Protein 6I1M (pdb70)

Solvent-accessible surface area: 5774 Å² total; per-residue (Å²): 210,50,53,74,74,146,62,92,90,8,54,102,126,25,98,81,79,10,44,71,60,0,39,58,62,0,73,110,63,68,52,12,85,92,73,8,143,12,98,4,70,61,0,8,20,35,119,74,77,7,29,29,39,56,0,41,0,24,14,26,108,85,7,104,33,3,16,66,0,44,0,50,47,21,105,222,109,56,219,57,77,60,63,30,27,113,21,81,194,55,81,71,163

Foldseek 3Di:
DQDWDDWDDADPVRCVPVVVVVLVLCPVVVLFPPPKDKAFGTWIWGDDQFIWTWTWMATPDRRGFIWTKIWGDHDPPDPDHTDIHHIDTDHPD

Secondary structure (DSSP, 8-state):
---PPPPBPPPHHHHHHHHHHHHHHHHHTTSS-TT--EEEEEEEEEEESEEEEEEEEEE-TTS-SEEEEEEEEE-SSSSPPPEE---EEE---

Structure (mmCIF, N/CA/C/O backbone):
data_6I1M
#
_entry.id   6I1M
#
_cell.length_a   64.878
_cell.length_b   67.177
_cell.length_c   44.493
_cell.angle_alpha   90.000
_cell.angle_beta   90.000
_cell.angle_gamma   90.000
#
_symmetry.space_group_name_H-M   'C 2 2 21'
#
loop_
_entity.id
_entity.type
_entity.pdbx_description
1 polymer Cystatin
2 non-polymer 'IODIDE ION'
3 water water
#
loop_
_atom_site.group_PDB
_atom_site.id
_atom_site.type_symbol
_atom_site.label_atom_id
_atom_site.label_alt_id
_atom_site.label_comp_id
_atom_site.label_asym_id
_atom_site.label_entity_id
_atom_site.label_seq_id
_atom_site.pdbx_PDB_ins_code
_atom_site.Cartn_x
_atom_site.Cartn_y
_atom_site.Cartn_z
_atom_site.occupancy
_atom_site.B_iso_or_equiv
_atom_site.auth_seq_id
_ato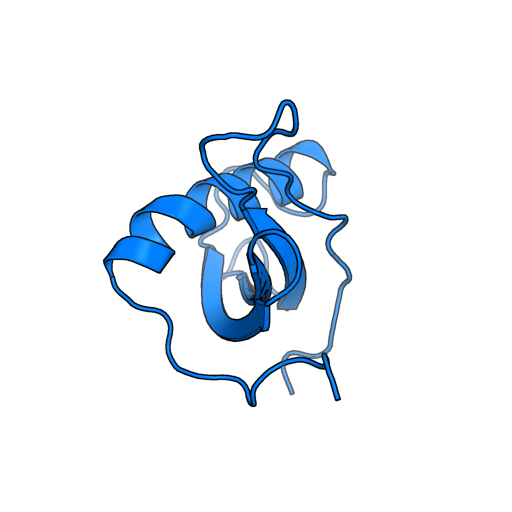m_site.auth_comp_id
_atom_site.auth_asym_id
_atom_site.auth_atom_id
_atom_site.pdbx_PDB_model_num
ATOM 1 N N . VAL A 1 1 ? 0.928 19.121 27.405 1.00 65.22 4 VAL A N 1
ATOM 2 C CA . VAL A 1 1 ? 1.447 20.076 26.361 1.00 62.53 4 VAL A CA 1
ATOM 3 C C . VAL A 1 1 ? 2.985 20.023 26.349 1.00 59.01 4 VAL A C 1
ATOM 4 O O . VAL A 1 1 ? 3.580 19.543 27.338 1.00 49.11 4 VAL A O 1
ATOM 8 N N . GLY A 1 2 ? 3.592 20.494 25.255 1.00 56.15 5 GLY A N 1
ATOM 9 C CA . GLY A 1 2 ? 5.051 20.504 25.026 1.00 55.02 5 GLY A CA 1
ATOM 10 C C . GLY A 1 2 ? 5.590 19.166 24.528 1.00 48.41 5 GLY A C 1
ATOM 11 O O . GLY A 1 2 ? 6.826 18.993 24.553 1.00 46.05 5 GLY A O 1
ATOM 12 N N . GLY A 1 3 ? 4.716 18.244 24.107 1.00 42.80 6 GLY A N 1
ATOM 13 C CA . GLY A 1 3 ? 5.113 16.902 23.637 1.00 37.62 6 GLY A CA 1
ATOM 14 C C . GLY A 1 3 ? 5.512 16.952 22.175 1.00 33.33 6 GLY A C 1
ATOM 15 O O . GLY A 1 3 ? 5.624 18.064 21.619 1.00 31.55 6 GLY A O 1
ATOM 16 N N . TYR A 1 4 ? 5.692 15.795 21.547 1.00 30.12 7 TYR A N 1
ATOM 17 C CA . TYR A 1 4 ? 5.978 15.718 20.093 1.00 25.59 7 TYR A CA 1
ATOM 18 C C . TYR A 1 4 ? 4.673 15.847 19.319 1.00 26.22 7 TYR A C 1
ATOM 19 O O . TYR A 1 4 ? 3.619 15.390 19.801 1.00 27.97 7 TYR A O 1
AT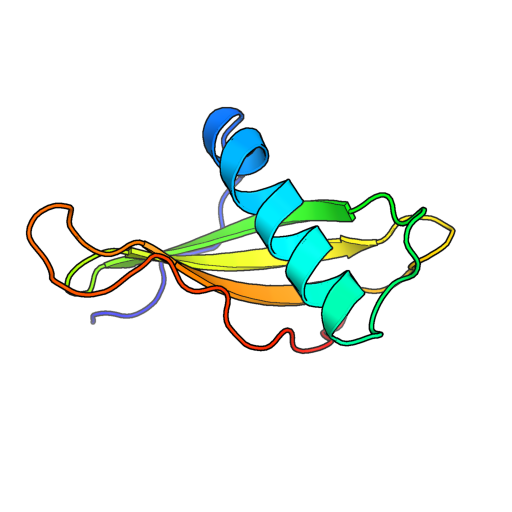OM 28 N N . THR A 1 5 ? 4.755 16.471 18.150 1.00 25.59 8 THR A N 1
ATOM 29 C CA . THR A 1 5 ? 3.762 16.297 17.059 1.00 28.37 8 THR A CA 1
ATOM 30 C C . THR A 1 5 ? 3.669 14.806 16.713 1.00 28.11 8 THR A C 1
ATOM 31 O O . THR A 1 5 ? 4.581 14.019 17.088 1.00 26.70 8 THR A O 1
ATOM 35 N N . GLU A 1 6 ? 2.589 14.425 16.037 1.00 30.16 9 GLU A N 1
ATOM 36 C CA . GLU A 1 6 ? 2.467 13.108 15.358 1.00 34.66 9 GLU A CA 1
ATOM 37 C C . GLU A 1 6 ? 3.532 13.029 14.280 1.00 30.41 9 GLU A C 1
ATOM 38 O O . GLU A 1 6 ? 3.893 14.043 13.681 1.00 30.24 9 GLU A O 1
ATOM 44 N N . PRO A 1 7 ? 4.078 11.825 14.011 1.00 30.08 10 PRO A N 1
ATOM 45 C CA . PRO A 1 7 ? 5.108 11.670 12.987 1.00 31.34 10 PRO A CA 1
ATOM 46 C C . PRO A 1 7 ? 4.603 12.213 11.651 1.00 29.59 10 PRO A C 1
ATOM 47 O O . PRO A 1 7 ? 3.410 12.177 11.406 1.00 29.75 10 PRO A O 1
ATOM 51 N N . ARG A 1 8 ? 5.514 12.693 10.813 1.00 25.52 11 ARG A N 1
ATOM 52 C CA . ARG A 1 8 ? 5.125 13.193 9.473 1.00 26.30 11 ARG A CA 1
ATOM 53 C C . ARG A 1 8 ? 6.234 12.827 8.498 1.00 25.58 11 ARG A C 1
ATOM 54 O O . ARG A 1 8 ? 7.351 12.417 8.939 1.00 24.24 11 ARG A O 1
ATOM 62 N N . SER A 1 9 ? 5.987 13.060 7.215 1.00 27.16 12 SER A N 1
ATOM 63 C CA . SER A 1 9 ? 7.019 12.860 6.173 1.00 27.38 12 SER A CA 1
ATOM 64 C C . SER A 1 9 ? 8.135 13.903 6.364 1.00 25.52 12 SER A C 1
ATOM 65 O O . SER A 1 9 ? 7.861 15.030 6.849 1.00 25.24 12 SER A O 1
ATOM 68 N N . VAL A 1 10 ? 9.367 13.486 6.051 1.00 22.73 13 VAL A N 1
ATOM 69 C CA . VAL A 1 10 ? 10.599 14.308 6.142 1.00 22.59 13 VAL A CA 1
ATOM 70 C C . VAL A 1 10 ? 10.749 15.101 4.845 1.00 22.57 13 VAL A C 1
ATOM 71 O O . VAL A 1 10 ? 10.625 14.504 3.764 1.00 26.69 13 VAL A O 1
ATOM 75 N N . THR A 1 11 ? 11.094 16.374 4.945 1.00 23.95 14 THR A N 1
ATOM 76 C CA . THR A 1 11 ? 11.251 17.261 3.770 1.00 23.25 14 THR A CA 1
ATOM 77 C C . THR A 1 11 ? 12.604 16.990 3.128 1.00 22.33 14 THR A C 1
ATOM 78 O O . THR A 1 11 ? 13.545 16.507 3.778 1.00 21.64 14 THR A O 1
ATOM 82 N N . PRO A 1 12 ? 12.764 17.357 1.839 1.00 21.73 15 PRO A N 1
ATOM 83 C CA . PRO A 1 12 ? 14.047 17.195 1.173 1.00 21.05 15 PRO A CA 1
ATOM 84 C C . PRO A 1 12 ? 15.192 17.841 1.955 1.00 21.67 15 PRO A C 1
ATOM 85 O O . PRO A 1 12 ? 16.251 17.270 2.036 1.00 24.82 15 PRO A O 1
ATOM 89 N N . GLU A 1 13 ? 14.968 19.049 2.454 1.00 22.91 16 GLU A N 1
ATOM 90 C CA . GLU A 1 13 ? 16.000 19.874 3.132 1.00 23.82 16 GLU A CA 1
ATOM 91 C C . GLU A 1 13 ? 16.361 19.219 4.476 1.00 21.85 16 GLU A C 1
ATOM 92 O O . GLU A 1 13 ? 17.573 19.217 4.827 1.00 26.00 16 GLU A O 1
ATOM 98 N N . GLU A 1 14 ? 15.367 18.658 5.166 1.00 20.54 17 GLU A N 1
ATOM 99 C CA . GLU A 1 14 ? 15.547 17.892 6.433 1.00 20.70 17 GLU A CA 1
ATOM 100 C C . GLU A 1 14 ? 16.389 16.643 6.130 1.00 21.85 17 GLU A C 1
ATOM 101 O O . GLU A 1 14 ? 17.364 16.375 6.853 1.00 21.61 17 GLU A O 1
ATOM 107 N N . ARG A 1 15 ? 16.064 15.888 5.077 1.00 19.30 18 ARG A N 1
ATOM 108 C CA . ARG A 1 15 ? 16.916 14.724 4.712 1.00 19.46 18 ARG A CA 1
ATOM 109 C C . ARG A 1 15 ? 18.345 15.225 4.455 1.00 19.07 18 ARG A C 1
ATOM 110 O O . ARG A 1 15 ? 19.327 14.601 4.923 1.00 18.64 18 ARG A O 1
ATOM 118 N N . SER A 1 16 ? 18.494 16.294 3.692 1.00 19.54 19 SER A N 1
ATOM 119 C CA . SER A 1 16 ? 19.836 16.805 3.323 1.00 20.66 19 SER A CA 1
ATOM 120 C C . SER A 1 16 ? 20.687 17.093 4.569 1.00 20.84 19 SER A C 1
ATOM 121 O O . SER A 1 16 ? 21.882 16.769 4.569 1.00 19.97 19 SER A O 1
ATOM 124 N N . VAL A 1 17 ? 20.089 17.630 5.628 1.00 21.39 20 VAL A N 1
ATOM 125 C CA . VAL A 1 17 ? 20.852 18.126 6.808 1.00 22.55 20 VAL A CA 1
ATOM 126 C C . VAL A 1 17 ? 21.035 16.981 7.809 1.00 21.19 20 VAL A C 1
ATOM 127 O O . VAL A 1 17 ? 22.160 16.750 8.251 1.00 20.11 20 VAL A O 1
ATOM 131 N N . PHE A 1 18 ? 19.958 16.271 8.127 1.00 20.80 21 PHE A N 1
ATOM 132 C CA . PHE A 1 18 ? 19.887 15.340 9.284 1.00 20.23 21 PHE A CA 1
ATOM 133 C C . PHE A 1 18 ? 20.354 13.939 8.902 1.00 19.83 21 PHE A C 1
ATOM 134 O O . PHE A 1 18 ? 20.925 13.293 9.766 1.00 22.50 21 PHE A O 1
ATOM 142 N N . GLN A 1 19 ? 20.152 13.478 7.664 1.00 19.97 22 GLN A N 1
ATOM 143 C CA . GLN A 1 19 ? 20.505 12.076 7.317 1.00 19.56 22 GLN A CA 1
ATOM 144 C C . GLN A 1 19 ? 22.003 11.867 7.526 1.00 18.41 22 GLN A C 1
ATOM 145 O O . GLN A 1 19 ? 22.365 10.883 8.161 1.00 17.99 22 GLN A O 1
ATOM 151 N N . PRO A 1 20 ? 22.937 12.720 7.038 1.00 20.11 23 PRO A N 1
ATOM 152 C CA . PRO A 1 20 ? 24.367 12.501 7.297 1.00 20.28 23 PRO A CA 1
ATOM 153 C C . PRO A 1 20 ? 24.788 12.655 8.765 1.00 21.38 23 PRO A C 1
ATOM 154 O O . PRO A 1 20 ? 25.709 11.975 9.169 1.00 23.40 23 PRO A O 1
ATOM 158 N N . MET A 1 21 ? 24.116 13.524 9.526 1.00 21.38 24 MET A N 1
ATOM 159 C CA . MET A 1 21 ? 24.384 13.683 10.980 1.00 23.25 24 MET A CA 1
ATOM 160 C C . MET A 1 21 ? 24.026 12.372 11.683 1.00 20.73 24 MET A C 1
ATOM 161 O O . MET A 1 21 ? 24.783 11.923 12.543 1.00 19.65 24 MET A O 1
ATOM 166 N N . ILE A 1 22 ? 22.884 11.793 11.346 1.00 19.67 25 ILE A N 1
ATOM 167 C CA . ILE A 1 22 ? 22.380 10.558 12.017 1.00 19.27 25 ILE A CA 1
ATOM 168 C C . ILE A 1 22 ? 23.260 9.369 11.630 1.00 20.92 25 ILE A C 1
ATOM 169 O O . ILE A 1 22 ? 23.573 8.556 12.528 1.00 20.51 25 ILE A O 1
ATOM 174 N N . LEU A 1 23 ? 23.682 9.299 10.369 1.00 19.25 26 LEU A N 1
ATOM 175 C CA . LEU A 1 23 ? 24.547 8.216 9.859 1.00 20.34 26 LEU A CA 1
ATOM 176 C C . LEU A 1 23 ? 25.865 8.277 10.618 1.00 20.00 26 LEU A C 1
ATOM 177 O O . LEU A 1 23 ? 26.286 7.241 11.161 1.00 19.69 26 LEU A O 1
ATOM 182 N N . SER A 1 24 ? 26.462 9.470 10.653 1.00 18.73 27 SER A N 1
ATOM 183 C CA . SER A 1 24 ? 27.749 9.715 11.342 1.00 20.96 27 SER A CA 1
ATOM 184 C C . SER A 1 24 ? 27.647 9.241 12.797 1.00 19.78 27 SER A C 1
ATOM 185 O O . SER A 1 24 ? 28.554 8.552 13.236 1.00 22.69 27 SER A O 1
ATOM 188 N N . LYS A 1 25 ? 26.555 9.565 13.496 1.00 20.31 28 LYS A N 1
ATOM 189 C CA . LYS A 1 25 ? 26.319 9.175 14.918 1.00 21.39 28 LYS A CA 1
ATOM 190 C C . LYS A 1 25 ? 26.244 7.652 15.034 1.00 20.90 28 LYS A C 1
ATOM 191 O O . LYS A 1 25 ? 26.949 7.092 15.885 1.00 20.42 28 LYS A O 1
ATOM 197 N N . LEU A 1 26 ? 25.445 7.000 14.186 1.00 19.33 29 LEU A N 1
ATOM 198 C CA . LEU A 1 26 ? 25.312 5.524 14.206 1.00 21.46 29 LEU A CA 1
ATOM 199 C C . LEU A 1 26 ? 26.672 4.880 13.887 1.00 21.14 29 LEU A C 1
ATOM 200 O O . LEU A 1 26 ? 27.021 3.866 14.551 1.00 23.33 29 LEU A O 1
ATOM 205 N N . LEU A 1 27 ? 27.436 5.465 12.962 1.00 22.68 30 LEU A N 1
ATOM 206 C CA . LEU A 1 27 ? 28.770 4.947 12.546 1.00 23.58 30 LEU A CA 1
ATOM 207 C C . LEU A 1 27 ? 29.774 5.086 13.703 1.00 25.10 30 LEU A C 1
ATOM 208 O O . LEU A 1 27 ? 30.458 4.081 14.053 1.00 24.58 30 LEU A O 1
ATOM 213 N N . THR A 1 28 ? 29.847 6.252 14.337 1.00 21.89 31 THR A N 1
ATOM 214 C CA . THR A 1 28 ? 30.803 6.480 15.457 1.00 24.13 31 THR A CA 1
ATOM 215 C C . THR A 1 28 ? 30.409 5.655 16.691 1.00 25.38 31 THR A C 1
ATOM 216 O O . THR A 1 28 ? 31.313 5.326 17.456 1.00 25.21 31 THR A O 1
ATOM 220 N N . ALA A 1 29 ? 29.137 5.295 16.879 1.00 24.19 32 ALA A N 1
ATOM 221 C CA . ALA A 1 29 ? 28.690 4.457 18.024 1.00 26.38 32 ALA A CA 1
ATOM 222 C C . ALA A 1 29 ? 28.861 2.956 17.736 1.00 26.37 32 ALA A C 1
ATOM 223 O O . ALA A 1 29 ? 28.522 2.145 18.637 1.00 27.99 32 ALA A O 1
ATOM 225 N N . GLY A 1 30 ? 29.331 2.574 16.537 1.00 24.54 33 GLY A N 1
ATOM 226 C CA . GLY A 1 30 ? 29.565 1.162 16.181 1.00 25.82 33 GLY A CA 1
ATOM 227 C C . GLY A 1 30 ? 28.269 0.452 15.839 1.00 23.92 33 GLY A C 1
ATOM 228 O O . GLY A 1 30 ? 28.266 -0.774 15.755 1.00 29.20 33 GLY A O 1
ATOM 229 N N . SER A 1 31 ? 27.191 1.189 15.614 1.00 25.42 34 SER A N 1
ATOM 230 C CA . SER A 1 31 ? 25.849 0.613 15.379 1.00 24.23 34 SER A CA 1
ATOM 231 C C . SER A 1 31 ? 25.678 0.171 13.923 1.00 24.46 34 SER A C 1
ATOM 232 O O . SER A 1 31 ? 24.855 -0.735 13.680 1.00 21.93 34 SER A O 1
ATOM 235 N N . VAL A 1 32 ? 26.328 0.852 12.983 1.00 22.49 35 VAL A N 1
ATOM 236 C CA . VAL A 1 32 ? 26.212 0.520 11.534 1.00 22.83 35 VAL A CA 1
ATOM 237 C C . VAL A 1 32 ? 27.622 0.536 10.930 1.00 24.38 35 VAL A C 1
ATOM 238 O O . VAL A 1 32 ? 28.550 1.142 11.516 1.00 26.25 35 VAL A O 1
ATOM 242 N N . VAL A 1 33 ? 27.789 -0.147 9.810 1.00 25.30 36 VAL A N 1
ATOM 243 C CA . VAL A 1 33 ? 29.043 -0.131 9.011 1.00 26.22 36 VAL A CA 1
ATOM 244 C C . VAL A 1 33 ? 29.004 1.069 8.058 1.00 24.35 36 VAL A C 1
ATOM 245 O O . VAL A 1 33 ? 27.916 1.647 7.823 1.00 22.91 36 VAL A O 1
ATOM 249 N N . SER A 1 34 ? 30.168 1.442 7.537 1.00 26.63 37 SER A N 1
ATOM 250 C CA . SER A 1 34 ? 30.382 2.701 6.784 1.00 29.97 37 SER A CA 1
ATOM 251 C C . SER A 1 34 ? 29.551 2.694 5.494 1.00 31.07 37 SER A C 1
ATOM 252 O O . SER A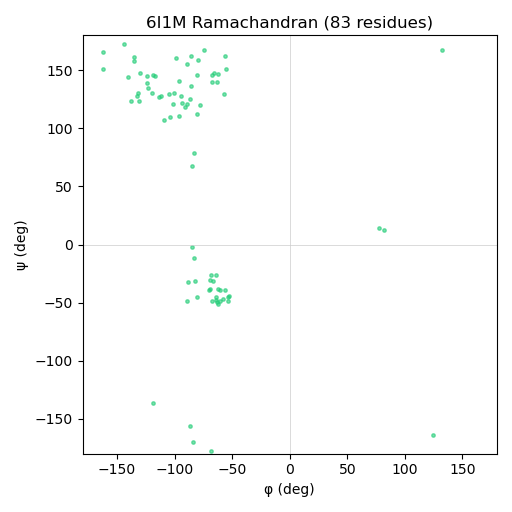 1 34 ? 29.148 3.798 5.057 1.00 35.00 37 SER A O 1
ATOM 255 N N . SER A 1 35 ? 29.238 1.504 4.967 1.00 30.85 38 SER A N 1
ATOM 256 C CA . SER A 1 35 ? 28.478 1.286 3.700 1.00 29.71 38 SER A CA 1
ATOM 257 C C . SER A 1 35 ? 26.947 1.440 3.866 1.00 28.71 38 SER A C 1
ATOM 258 O O . SER A 1 35 ? 26.211 1.321 2.850 1.00 27.87 38 SER A O 1
ATOM 261 N N A CYS A 1 36 ? 26.464 1.660 5.101 0.50 24.74 39 CYS A N 1
ATOM 262 N N B CYS A 1 36 ? 26.481 1.651 5.096 0.50 27.35 39 CYS A N 1
ATOM 263 C CA A CYS A 1 36 ? 25.018 1.691 5.470 0.50 23.00 39 CYS A CA 1
ATOM 264 C CA B CYS A 1 36 ? 25.032 1.690 5.432 0.50 27.11 39 CYS A CA 1
ATOM 265 C C A 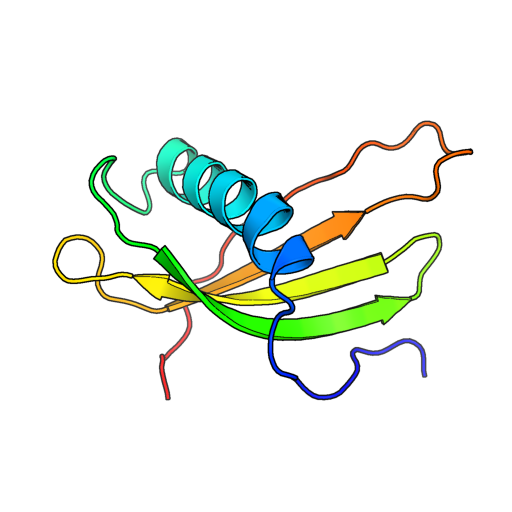CYS A 1 36 ? 24.240 2.692 4.604 0.50 21.75 39 CYS A C 1
ATOM 266 C C B CYS A 1 36 ? 24.220 2.708 4.619 0.50 23.77 39 CYS A C 1
ATOM 267 O O A CYS A 1 36 ? 24.607 3.883 4.606 0.50 21.84 39 CYS A O 1
ATOM 268 O O B CYS A 1 36 ? 24.587 3.867 4.595 0.50 23.20 39 CYS A O 1
ATOM 273 N N . GLU A 1 37 ? 23.182 2.234 3.925 1.00 21.93 40 GLU A N 1
ATOM 274 C CA . GLU A 1 37 ? 22.159 3.100 3.285 1.00 22.60 40 GLU A CA 1
ATOM 275 C C . GLU A 1 37 ? 21.109 3.377 4.348 1.00 23.14 40 GLU A C 1
ATOM 276 O O . GLU A 1 37 ? 20.369 2.456 4.690 1.00 24.33 40 GLU A O 1
ATOM 282 N N . LEU A 1 38 ? 21.105 4.590 4.883 1.00 19.63 41 LEU A N 1
ATOM 283 C CA . LEU A 1 38 ? 20.182 4.960 5.973 1.00 20.88 41 LEU A CA 1
ATOM 284 C C . LEU A 1 38 ? 19.055 5.832 5.422 1.00 21.01 41 LEU A C 1
ATOM 285 O O . LEU A 1 38 ? 19.340 6.866 4.773 1.00 22.19 41 LEU A O 1
ATOM 290 N N . GLU A 1 39 ? 17.825 5.453 5.751 1.00 21.92 42 GLU A N 1
ATOM 291 C CA . GLU A 1 39 ? 16.590 6.140 5.342 1.00 21.70 42 GLU A CA 1
ATOM 292 C C . GLU A 1 39 ? 15.919 6.782 6.553 1.00 21.11 42 GLU A C 1
ATOM 293 O O . GLU A 1 39 ? 15.655 6.076 7.533 1.00 18.69 42 GLU A O 1
ATOM 299 N N . LEU A 1 40 ? 15.616 8.073 6.460 1.00 20.15 43 LEU A N 1
ATOM 300 C CA . LEU A 1 40 ? 14.742 8.755 7.438 1.00 21.58 43 LEU A CA 1
ATOM 301 C C . LEU A 1 40 ? 13.305 8.419 7.037 1.00 21.84 43 LEU A C 1
ATOM 302 O O . LEU A 1 40 ? 12.888 8.862 5.955 1.00 25.64 43 LEU A O 1
ATOM 307 N N . LEU A 1 41 ? 12.604 7.639 7.858 1.00 20.57 44 LEU A N 1
ATOM 308 C CA . LEU A 1 41 ? 11.229 7.151 7.572 1.00 21.18 44 LEU A CA 1
ATOM 309 C C . LEU A 1 41 ? 10.222 8.249 7.895 1.00 21.44 44 LEU A C 1
ATOM 310 O O . LEU A 1 41 ? 9.289 8.448 7.117 1.00 21.95 44 LEU A O 1
ATOM 315 N N . GLN A 1 42 ? 10.392 8.897 9.045 1.00 22.16 45 GLN A N 1
ATOM 316 C CA . GLN A 1 42 ? 9.429 9.902 9.554 1.00 22.36 45 GLN A CA 1
ATOM 317 C C . GLN A 1 42 ? 10.130 10.743 10.613 1.00 20.50 45 GLN A C 1
ATOM 318 O O . GLN A 1 42 ? 11.225 10.352 11.071 1.00 19.82 45 GLN A O 1
ATOM 324 N N . VAL A 1 43 ? 9.521 11.863 10.947 1.00 19.41 46 VAL A N 1
ATOM 325 C CA . VAL A 1 43 ? 10.041 12.783 11.978 1.00 20.28 46 VAL A CA 1
ATOM 326 C C . VAL A 1 43 ? 8.852 13.310 12.781 1.00 21.41 46 VAL A C 1
ATOM 327 O O . VAL A 1 43 ? 7.745 13.537 12.197 1.00 17.81 46 VAL A O 1
ATOM 331 N N . SER A 1 44 ? 9.079 13.493 14.073 1.00 21.95 47 SER A N 1
ATOM 332 C CA . SER A 1 44 ? 8.133 14.161 14.996 1.00 24.22 47 SER A CA 1
ATOM 333 C C . SER A 1 44 ? 8.904 15.311 15.625 1.00 21.94 47 SER A C 1
ATOM 334 O O . SER A 1 44 ? 10.095 15.131 15.845 1.00 22.78 47 SER A O 1
ATOM 337 N N . THR A 1 45 ? 8.280 16.470 15.792 1.00 21.48 48 THR A N 1
ATOM 338 C CA . THR A 1 45 ? 8.971 17.685 16.281 1.00 22.60 48 THR A CA 1
ATOM 339 C C . THR A 1 45 ? 8.382 18.116 17.616 1.00 23.73 48 THR A C 1
ATOM 340 O O . THR A 1 45 ? 7.190 17.915 17.850 1.00 22.74 48 THR A O 1
ATOM 344 N N . GLN A 1 46 ? 9.246 18.630 18.464 1.00 22.15 49 GLN A N 1
ATOM 345 C CA . GLN A 1 46 ? 8.861 19.199 19.765 1.00 22.97 49 GLN A CA 1
ATOM 346 C C . GLN A 1 46 ? 9.534 20.567 19.871 1.00 22.56 49 GLN A C 1
ATOM 347 O O . GLN A 1 46 ? 10.793 20.669 19.731 1.00 24.05 49 GLN A O 1
ATOM 353 N N . VAL A 1 47 ? 8.744 21.606 20.088 1.00 20.94 50 VAL A N 1
ATOM 354 C CA . VAL A 1 47 ? 9.314 22.972 20.198 1.00 22.08 50 VAL A CA 1
ATOM 355 C C . VAL A 1 47 ? 9.631 23.221 21.671 1.00 21.49 50 VAL A C 1
ATOM 356 O O . VAL A 1 47 ? 8.719 23.144 22.501 1.00 22.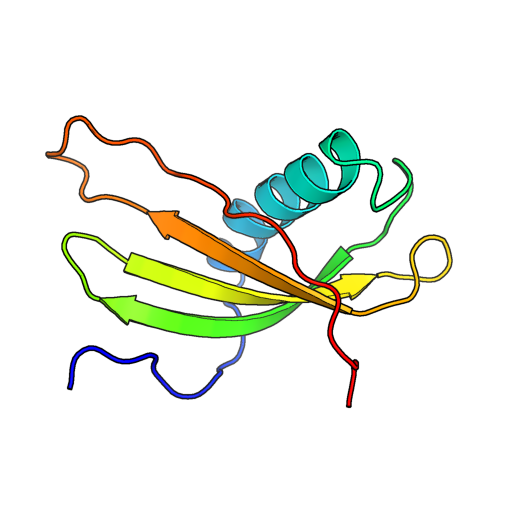40 50 VAL A O 1
ATOM 360 N N . VAL A 1 48 ? 10.909 23.440 21.953 1.00 21.35 51 VAL A N 1
ATOM 361 C CA . VAL A 1 48 ? 11.445 23.875 23.269 1.00 24.02 51 VAL A CA 1
ATOM 362 C C . VAL A 1 48 ? 12.126 25.241 23.027 1.00 23.77 51 VAL A C 1
ATOM 363 O O . VAL A 1 48 ? 11.556 26.054 22.243 1.00 23.38 51 VAL A O 1
ATOM 367 N N . ALA A 1 49 ? 13.316 25.503 23.569 1.00 25.77 52 ALA A N 1
ATOM 368 C CA . ALA A 1 49 ? 14.126 26.681 23.185 1.00 24.86 52 ALA A CA 1
ATOM 369 C C . ALA A 1 49 ? 14.941 26.311 21.950 1.00 25.41 52 ALA A C 1
ATOM 370 O O . ALA A 1 49 ? 16.173 26.212 22.029 1.00 26.09 52 ALA A O 1
ATOM 372 N N . GLY A 1 50 ? 14.242 26.110 20.844 1.00 23.46 53 GLY A N 1
ATOM 373 C CA . GLY A 1 50 ? 14.735 25.370 19.676 1.00 23.17 53 GLY A CA 1
ATOM 374 C C . GLY A 1 50 ? 13.788 24.238 19.345 1.00 22.05 53 GLY A C 1
ATOM 375 O O . GLY A 1 50 ? 12.612 24.260 19.786 1.00 22.54 53 GLY A O 1
ATOM 376 N N . THR A 1 51 ? 14.248 23.291 18.550 1.00 21.14 54 THR A N 1
ATOM 377 C CA . THR A 1 51 ? 13.385 22.177 18.093 1.00 21.87 54 THR A CA 1
ATOM 378 C C . THR A 1 51 ? 14.132 20.855 18.291 1.00 23.26 54 THR A C 1
ATOM 379 O O . THR A 1 51 ? 15.316 20.747 17.868 1.00 21.29 54 THR A O 1
ATOM 383 N N . ASN A 1 52 ? 13.431 19.908 18.913 1.00 21.13 55 ASN A N 1
ATOM 384 C CA . ASN A 1 52 ? 13.770 18.469 18.952 1.00 21.17 55 ASN A CA 1
ATOM 385 C C . ASN A 1 52 ? 13.114 17.804 17.748 1.00 21.44 55 ASN A C 1
ATOM 386 O O . ASN A 1 52 ? 11.870 17.945 17.560 1.00 18.47 55 ASN A O 1
ATOM 391 N N . TYR A 1 53 ? 13.950 17.199 16.906 1.00 20.18 56 TYR A N 1
ATOM 392 C CA . TYR A 1 53 ? 13.514 16.354 15.768 1.00 20.66 56 TYR A CA 1
ATOM 393 C C . TYR A 1 53 ? 13.735 14.903 16.167 1.00 20.26 56 TYR A C 1
ATOM 394 O O . TYR A 1 53 ? 14.886 14.500 16.260 1.00 20.77 56 TYR A O 1
ATOM 403 N N . LYS A 1 54 ? 12.655 14.167 16.387 1.00 19.95 57 LYS A N 1
ATOM 404 C CA . LYS A 1 54 ? 12.714 12.710 16.631 1.00 21.74 57 LYS A CA 1
ATOM 405 C C . LYS A 1 54 ? 12.453 11.974 15.321 1.00 21.71 57 LYS A C 1
ATOM 406 O O . LYS A 1 54 ? 11.287 11.967 14.806 1.00 22.05 57 LYS A O 1
ATOM 412 N N . PHE A 1 55 ? 13.506 11.344 14.829 1.00 20.18 58 PHE A N 1
ATOM 413 C CA . PHE A 1 55 ? 13.512 10.530 13.595 1.00 20.76 58 PHE A CA 1
ATOM 414 C C . PHE A 1 55 ? 13.339 9.055 13.935 1.00 22.22 58 PHE A C 1
ATOM 415 O O . PHE A 1 55 ? 13.926 8.563 14.886 1.00 22.83 58 PHE A O 1
ATOM 423 N N . LYS A 1 56 ? 12.559 8.356 13.119 1.00 24.02 59 LYS A N 1
ATOM 424 C CA . LYS A 1 56 ? 12.658 6.889 12.974 1.00 23.23 59 LYS A CA 1
ATOM 425 C C . LYS A 1 56 ? 13.426 6.619 11.676 1.00 22.01 59 LYS A C 1
ATOM 426 O O . LYS A 1 56 ? 12.981 7.102 10.621 1.00 21.41 59 LYS A O 1
ATOM 432 N N . VAL A 1 57 ? 14.552 5.917 11.776 1.00 20.48 60 VAL A N 1
ATOM 433 C CA . VAL A 1 57 ? 15.490 5.661 10.648 1.00 21.23 60 VAL A CA 1
ATOM 434 C C . VAL A 1 57 ? 15.565 4.147 10.424 1.00 20.94 60 VAL A C 1
ATOM 435 O O . VAL A 1 57 ? 15.483 3.396 11.405 1.00 20.43 60 VAL A O 1
ATOM 439 N N . SER A 1 58 ? 15.717 3.746 9.163 1.00 21.13 61 SER A N 1
ATOM 440 C CA . SER A 1 58 ? 15.800 2.336 8.704 1.00 22.68 61 SER A CA 1
ATOM 441 C C . SER A 1 58 ? 17.109 2.121 7.941 1.00 22.08 61 SER A C 1
ATOM 442 O O . SER A 1 58 ? 17.468 2.969 7.099 1.00 21.65 61 SER A O 1
ATOM 445 N N . GLY A 1 59 ? 17.808 1.032 8.240 1.00 23.90 62 GLY A N 1
ATOM 446 C CA . GLY A 1 59 ? 19.035 0.660 7.520 1.00 22.41 62 GLY A CA 1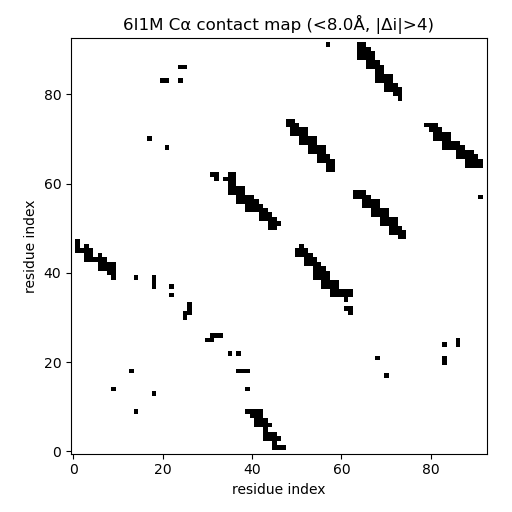
ATOM 447 C C . GLY A 1 59 ? 18.722 -0.216 6.322 1.00 24.35 62 GLY A C 1
ATOM 448 O O . GLY A 1 59 ? 17.701 -0.900 6.322 1.00 24.98 62 GLY A O 1
ATOM 449 N N . GLY A 1 60 ? 19.605 -0.209 5.336 1.00 24.84 63 GLY A N 1
ATOM 450 C CA . GLY A 1 60 ? 19.495 -1.049 4.137 1.00 26.17 63 GLY A CA 1
ATOM 451 C C . GLY A 1 60 ? 20.121 -2.404 4.376 1.00 26.74 63 GLY A C 1
ATOM 452 O O . GLY A 1 60 ? 20.204 -2.840 5.535 1.00 23.11 63 GLY A O 1
ATOM 453 N N . ALA A 1 61 ? 20.538 -3.065 3.300 1.00 24.71 64 ALA A N 1
ATOM 454 C CA . ALA A 1 61 ? 20.881 -4.502 3.325 1.00 25.32 64 ALA A CA 1
ATOM 455 C C . ALA A 1 61 ? 22.038 -4.761 4.307 1.00 25.29 64 ALA A C 1
ATOM 456 O O . ALA A 1 61 ? 21.985 -5.806 5.008 1.00 25.58 64 ALA A O 1
ATOM 458 N N . THR A 1 62 ? 23.042 -3.868 4.372 1.00 26.72 65 THR A N 1
ATOM 459 C CA . THR A 1 62 ? 24.246 -4.040 5.238 1.00 25.43 65 THR A CA 1
ATOM 460 C C . THR A 1 62 ? 24.018 -3.491 6.656 1.00 24.73 65 THR A C 1
ATOM 461 O O . THR A 1 62 ? 24.904 -3.658 7.473 1.00 25.94 65 THR A O 1
ATOM 465 N N A CYS A 1 63 ? 22.851 -2.908 6.952 0.50 23.40 66 CYS A N 1
ATOM 466 N N B CYS A 1 63 ? 22.827 -2.960 6.937 0.50 26.83 66 CYS A N 1
ATOM 467 C CA A CYS A 1 63 ? 22.537 -2.348 8.303 0.50 23.20 66 CYS A CA 1
ATOM 468 C CA B CYS A 1 63 ? 22.520 -2.411 8.287 0.50 28.87 66 CYS A CA 1
ATOM 469 C C A CYS A 1 63 ? 21.048 -2.501 8.619 0.50 23.39 66 CYS A C 1
ATOM 470 C C B CYS A 1 63 ? 21.022 -2.504 8.547 0.50 26.33 66 CYS A C 1
ATOM 471 O O A CYS A 1 63 ? 20.401 -1.551 9.036 0.50 24.25 66 CYS A O 1
ATOM 472 O O B CYS A 1 63 ? 20.460 -1.578 9.094 0.50 26.54 66 CYS A O 1
ATOM 477 N N . PRO A 1 64 ? 20.456 -3.710 8.487 1.00 24.79 67 PRO A N 1
ATOM 478 C CA . PRO A 1 64 ? 19.033 -3.861 8.711 1.00 24.02 67 PRO A CA 1
ATOM 479 C C . PRO A 1 64 ? 18.690 -3.523 10.171 1.00 25.11 67 PRO A C 1
ATOM 480 O O . PRO A 1 64 ? 19.450 -3.811 11.087 1.00 27.16 67 PRO A O 1
ATOM 484 N N . GLY A 1 65 ? 17.557 -2.885 10.350 1.00 26.37 68 GLY A N 1
ATOM 485 C CA . GLY A 1 65 ? 17.032 -2.530 11.670 1.00 27.02 68 GLY A CA 1
ATOM 486 C C . GLY A 1 65 ? 16.620 -1.083 11.634 1.00 28.27 68 GLY A C 1
ATOM 487 O O . GLY A 1 65 ? 16.961 -0.385 10.639 1.00 26.31 68 GLY A O 1
ATOM 488 N N . CYS A 1 66 ? 15.893 -0.678 12.659 1.00 26.23 69 CYS A N 1
ATOM 489 C CA . CYS A 1 66 ? 15.366 0.683 12.814 1.00 24.97 69 CYS A CA 1
ATOM 490 C C . CYS A 1 66 ? 15.870 1.215 14.148 1.00 24.48 69 CYS A C 1
ATOM 491 O O . CYS A 1 66 ? 16.043 0.428 15.106 1.00 23.04 69 CYS A O 1
ATOM 494 N N . TRP A 1 67 ? 16.133 2.517 14.158 1.00 23.78 70 TRP A N 1
ATOM 495 C CA . TRP A 1 67 ? 16.574 3.281 15.340 1.00 21.59 70 TRP A CA 1
ATOM 496 C C . TRP A 1 67 ? 15.691 4.518 15.478 1.00 21.38 70 TRP A C 1
ATOM 497 O O . TRP A 1 67 ? 15.175 5.044 14.440 1.00 22.94 70 TRP A O 1
ATOM 508 N N . GLU A 1 68 ? 15.466 4.933 16.710 1.00 22.26 71 GLU A N 1
ATOM 509 C CA . GLU A 1 68 ? 14.911 6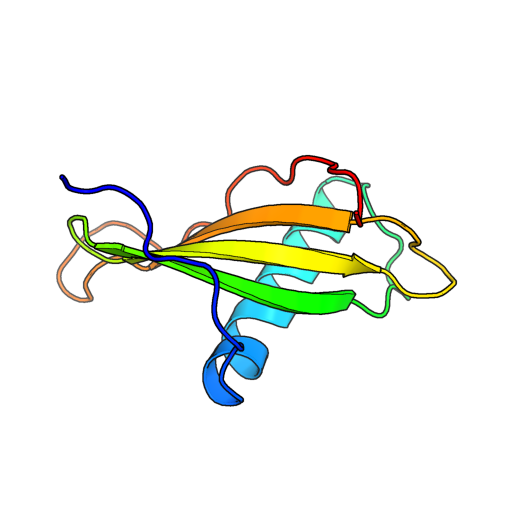.270 17.016 1.00 25.31 71 GLU A CA 1
ATOM 510 C C . GLU A 1 68 ? 16.089 7.148 17.430 1.00 24.27 71 GLU A C 1
ATOM 511 O O . GLU A 1 68 ? 16.891 6.699 18.258 1.00 24.65 71 GLU A O 1
ATOM 517 N N . VAL A 1 69 ? 16.201 8.340 16.848 1.00 24.44 72 VAL A N 1
ATOM 518 C CA . VAL A 1 69 ? 17.321 9.283 17.123 1.00 25.36 72 VAL A CA 1
ATOM 519 C C . VAL A 1 69 ? 16.721 10.678 17.233 1.00 24.80 72 VAL A C 1
ATOM 520 O O . VAL A 1 69 ? 16.097 11.125 16.267 1.00 22.73 72 VAL A O 1
ATOM 524 N N . VAL A 1 70 ? 16.955 11.347 18.352 1.00 23.46 73 VAL A N 1
ATOM 525 C CA . VAL A 1 70 ? 16.553 12.758 18.571 1.00 23.40 73 VAL A CA 1
ATOM 526 C C . VAL A 1 70 ? 17.717 13.690 18.228 1.00 22.61 73 VAL A C 1
ATOM 527 O O . VAL A 1 70 ? 18.822 13.474 18.718 1.00 22.55 73 VAL A O 1
ATOM 531 N N . VAL A 1 71 ? 17.463 14.683 17.375 1.00 23.79 74 VAL A N 1
ATOM 532 C CA . VAL A 1 71 ? 18.417 15.794 17.082 1.00 21.44 74 VAL A CA 1
ATOM 533 C C . VAL A 1 71 ? 17.814 17.098 17.615 1.00 19.64 74 VAL A C 1
ATOM 534 O O . VAL A 1 71 ? 16.692 17.426 17.195 1.00 20.74 74 VAL A O 1
ATOM 538 N N . PHE A 1 72 ? 18.578 17.816 18.437 1.00 19.77 75 PHE A N 1
ATOM 539 C CA . PHE A 1 72 ? 18.295 19.169 18.950 1.00 19.20 75 PHE A CA 1
ATOM 540 C C . PHE A 1 72 ? 18.948 20.213 18.035 1.00 18.32 75 PHE A C 1
ATOM 541 O O . PHE A 1 72 ? 20.188 20.224 17.828 1.00 20.74 75 PHE A O 1
ATOM 549 N N . VAL A 1 73 ? 18.115 21.102 17.507 1.00 19.44 76 VAL A N 1
ATOM 550 C CA . VAL A 1 73 ? 18.548 22.309 16.749 1.00 20.52 76 VAL A CA 1
ATOM 551 C C . VAL A 1 73 ? 18.252 23.517 17.632 1.00 20.58 76 VAL A C 1
ATOM 552 O O . VAL A 1 73 ? 17.099 23.879 17.831 1.00 18.40 76 VAL A O 1
ATOM 556 N N . PRO A 1 74 ? 19.272 24.164 18.213 1.00 21.22 77 PRO A N 1
ATOM 557 C CA . PRO A 1 74 ? 19.035 25.324 19.061 1.00 23.43 77 PRO A CA 1
ATOM 558 C C . PRO A 1 74 ? 18.681 26.537 18.191 1.00 25.25 77 PRO A C 1
ATOM 559 O O . PRO A 1 74 ? 18.925 26.548 16.989 1.00 26.54 77 PRO A O 1
ATOM 563 N N . LEU A 1 75 ? 18.193 27.573 18.853 1.00 30.49 78 LEU A N 1
ATOM 564 C CA . LEU A 1 75 ? 18.044 28.913 18.246 1.00 32.14 78 LEU A CA 1
ATOM 565 C C . LEU A 1 75 ? 19.420 29.491 17.927 1.00 31.72 78 LEU A C 1
ATOM 566 O O . LEU A 1 75 ? 20.394 29.190 18.647 1.00 26.79 78 LEU A O 1
ATOM 571 N N . TYR A 1 76 ? 19.502 30.281 16.857 1.00 33.23 79 TYR A N 1
ATOM 572 C CA . TYR A 1 76 ? 20.778 30.884 16.411 1.00 35.41 79 TYR A CA 1
ATOM 573 C C . TYR A 1 76 ? 21.408 31.633 17.596 1.00 34.66 79 TYR A C 1
ATOM 574 O O . TYR A 1 76 ? 22.591 31.446 17.856 1.00 33.74 79 TYR A O 1
ATOM 583 N N . SER A 1 77 ? 20.625 32.464 18.281 1.00 34.50 80 SER A N 1
ATOM 584 C CA . SER A 1 77 ? 21.004 33.241 19.489 1.00 40.60 80 SER A CA 1
ATOM 585 C C . SER A 1 77 ? 20.859 32.314 20.692 1.00 45.95 80 SER A C 1
ATOM 586 O O . SER A 1 77 ? 19.786 32.323 21.339 1.00 52.97 80 SER A O 1
ATOM 589 N N . SER A 1 78 ? 21.868 31.464 20.856 1.00 44.11 81 SER A N 1
ATOM 590 C CA . SER A 1 78 ? 22.067 30.487 21.947 1.00 39.82 81 SER A CA 1
ATOM 591 C C . SER A 1 78 ? 23.547 30.105 21.906 1.00 38.17 81 SER A C 1
ATOM 592 O O . SER A 1 78 ? 24.138 30.180 20.821 1.00 36.13 81 SER A O 1
ATOM 595 N N . LYS A 1 79 ? 24.132 29.739 23.040 1.00 38.07 82 LYS A N 1
ATOM 596 C CA . LYS A 1 79 ? 25.533 29.245 23.095 1.00 43.23 82 LYS A CA 1
ATOM 597 C C . LYS A 1 79 ? 25.554 27.753 22.746 1.00 40.01 82 LYS A C 1
ATOM 598 O O . LYS A 1 79 ? 26.672 27.217 22.527 1.00 40.02 82 LYS A O 1
ATOM 604 N N . SER A 1 80 ? 24.385 27.107 22.699 1.00 36.50 83 SER A N 1
ATOM 605 C CA A SER A 1 80 ? 24.258 25.637 22.515 0.50 38.57 83 SER A CA 1
ATOM 606 C CA B SER A 1 80 ? 24.269 25.637 22.516 0.50 36.57 83 SER A CA 1
ATOM 607 C C . SER A 1 80 ? 24.391 25.285 21.030 1.00 38.08 83 SER A C 1
ATOM 608 O O . SER A 1 80 ? 23.997 26.108 20.188 1.00 35.46 83 SER A O 1
ATOM 613 N N . ALA A 1 81 ? 24.940 24.105 20.753 1.00 37.51 84 ALA A N 1
ATOM 614 C CA . ALA A 1 81 ? 25.142 23.558 19.396 1.00 36.94 84 ALA A CA 1
ATOM 615 C C . ALA A 1 81 ? 24.017 22.575 19.054 1.00 28.87 84 ALA A C 1
ATOM 616 O O . ALA A 1 81 ? 23.311 22.077 19.977 1.00 30.21 84 ALA A O 1
ATOM 618 N N . THR A 1 82 ? 23.851 22.331 17.757 1.00 29.22 85 THR A N 1
ATOM 619 C CA . THR A 1 82 ? 23.071 21.190 17.225 1.00 28.65 85 THR A CA 1
ATOM 620 C C . THR A 1 82 ? 23.662 19.901 17.792 1.00 28.56 85 THR A C 1
ATOM 621 O O . THR A 1 82 ? 24.897 19.749 17.733 1.00 31.87 85 THR A O 1
ATOM 625 N N . SER A 1 83 ? 22.827 19.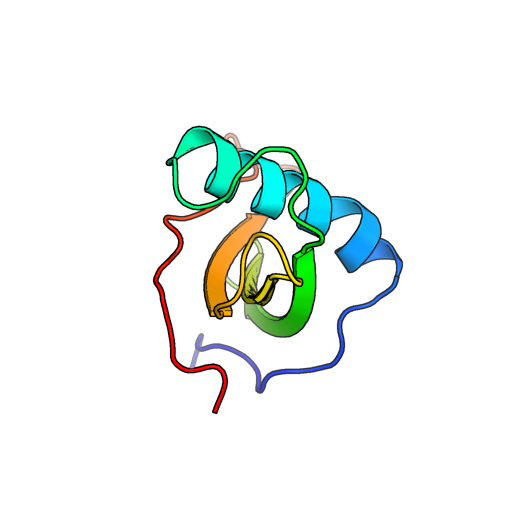033 18.360 1.00 27.36 86 SER A N 1
ATOM 626 C CA . SER A 1 83 ? 23.289 17.816 19.069 1.00 27.34 86 SER A CA 1
ATOM 627 C C . SER A 1 83 ? 22.455 16.636 18.576 1.00 23.02 86 SER A C 1
ATOM 628 O O . SER A 1 83 ? 21.213 16.739 18.593 1.00 22.07 86 SER A O 1
ATOM 631 N N . VAL A 1 84 ? 23.119 15.566 18.138 1.00 24.86 87 VAL A N 1
ATOM 632 C CA . VAL A 1 84 ? 22.470 14.255 17.869 1.00 24.34 87 VAL A CA 1
ATOM 633 C C . VAL A 1 84 ? 22.450 13.467 19.181 1.00 22.22 87 VAL A C 1
ATOM 634 O O . VAL A 1 84 ? 23.518 13.309 19.807 1.00 24.58 87 VAL A O 1
ATOM 638 N N . GLY A 1 85 ? 21.271 13.016 19.590 1.00 21.93 88 GLY A N 1
ATOM 639 C CA . GLY A 1 85 ? 21.078 12.173 20.776 1.00 21.58 88 GLY A CA 1
ATOM 640 C C . GLY A 1 85 ? 21.671 10.781 20.597 1.00 22.52 88 GLY A C 1
ATOM 641 O O . GLY A 1 85 ? 22.252 10.467 19.527 1.00 22.87 88 GLY A O 1
ATOM 642 N N . THR A 1 86 ? 21.493 9.945 21.608 1.00 24.39 89 THR A N 1
ATOM 643 C CA . THR A 1 86 ? 21.861 8.514 21.580 1.00 27.46 89 THR A CA 1
ATOM 644 C C . THR A 1 86 ? 20.816 7.728 20.801 1.00 25.25 89 THR A C 1
ATOM 645 O O . THR A 1 86 ? 19.638 7.679 21.185 1.00 26.82 89 THR A O 1
ATOM 649 N N . PRO A 1 87 ? 21.205 7.047 19.692 1.00 24.03 90 PRO A N 1
ATOM 650 C CA . PRO A 1 87 ? 20.264 6.186 18.980 1.00 25.94 90 PRO A CA 1
ATOM 651 C C . PRO A 1 87 ? 19.786 5.025 19.864 1.00 26.77 90 PRO A C 1
ATOM 652 O O . PRO A 1 87 ? 20.560 4.511 20.669 1.00 25.05 90 PRO A O 1
ATOM 656 N N . THR A 1 88 ? 18.500 4.708 19.772 1.00 25.58 91 THR A N 1
ATOM 657 C CA . THR A 1 88 ? 17.906 3.515 20.423 1.00 26.81 91 THR A CA 1
ATOM 658 C C . THR A 1 88 ? 17.305 2.614 19.336 1.00 25.12 91 THR A C 1
ATOM 659 O O . THR A 1 88 ? 16.579 3.111 18.453 1.00 20.88 91 THR A O 1
ATOM 663 N N . ARG A 1 89 ? 17.651 1.333 19.386 1.00 26.11 92 ARG A N 1
ATOM 664 C CA A ARG A 1 89 ? 17.067 0.310 18.482 0.50 25.55 92 ARG A CA 1
ATOM 665 C CA B ARG A 1 89 ? 17.069 0.291 18.513 0.50 26.39 92 ARG A CA 1
ATOM 666 C C . ARG A 1 89 ? 15.571 0.244 18.796 1.00 26.86 92 ARG A C 1
ATOM 667 O O . ARG A 1 89 ? 15.219 0.228 19.997 1.00 27.91 92 ARG A O 1
ATOM 682 N N . VAL A 1 90 ? 14.750 0.251 17.758 1.00 25.70 93 VAL A N 1
ATOM 683 C CA . VAL A 1 90 ? 13.280 0.055 17.890 1.00 30.32 93 VAL A CA 1
ATOM 684 C C . VAL A 1 90 ? 12.837 -0.927 16.803 1.00 33.62 93 VAL A C 1
ATOM 685 O O . VAL A 1 90 ? 13.603 -1.146 15.840 1.00 33.44 93 VAL A O 1
ATOM 689 N N . SER A 1 91 ? 11.657 -1.520 16.974 1.00 34.58 94 SER A N 1
ATOM 690 C CA . SER A 1 91 ? 11.018 -2.393 15.962 1.00 38.00 94 SER A CA 1
ATOM 691 C C . SER A 1 91 ? 10.628 -1.526 14.762 1.00 36.95 94 SER A C 1
ATOM 692 O O . SER A 1 91 ? 10.197 -0.398 14.981 1.00 34.43 94 SER A O 1
ATOM 695 N N . CYS A 1 92 ? 10.809 -2.008 13.531 1.00 36.88 95 CYS A N 1
ATOM 696 C CA . CYS A 1 92 ? 10.418 -1.240 12.323 1.00 38.68 95 CYS A CA 1
ATOM 697 C C . CYS A 1 92 ? 8.885 -1.183 12.269 1.00 42.90 95 CYS A C 1
ATOM 698 O O . CYS A 1 92 ? 8.375 -0.168 11.818 1.00 41.74 95 CYS A O 1
ATOM 701 N N . THR A 1 93 ? 8.195 -2.206 12.783 1.00 51.01 96 THR A N 1
ATOM 702 C CA . THR A 1 93 ? 6.731 -2.200 13.076 1.00 56.94 96 THR A CA 1
ATOM 703 C C . THR A 1 93 ? 6.517 -1.687 14.501 1.00 56.12 96 THR A C 1
ATOM 704 O O . THR A 1 93 ? 5.586 -0.932 14.744 1.00 63.94 96 THR A O 1
#

InterPro domains:
  IPR046350 Cystatin superfamily [SSF54403] (22-99)

Organism: Fasciola hepatica (NCBI:txid6192)

B-factor: mean 28.47, std 8.93, range [16.61, 74.33]

Sequence (93 aa):
VGGYTEPRSVTPEERSVFQPMILSKLLTAGSVVSSCCELELLQVSTQVVAGTNYKFKVSGGATCCPGCWEVVVFVPLYSSKSSATSVGTPTRRVSCT

Radius of gyration: 13.15 Å; Cα contacts (8 Å, |Δi|>4): 185; chains: 1; bounding box: 29×38×25 Å

Nearest PDB structures (foldseek):
  6i1m-assembly1_A  TM=1.011E+00  e=1.672E-15  Fasciola hepatica
  5zc1-assembly6_F  TM=8.019E-01  e=1.089E-02  Clonorchis sinensis
  2w9p-assembly9_I  TM=6.398E-01  e=6.214E-02  Solanum tuberosum
  5kuy-assembly1_G  TM=6.031E-01  e=3.955E-01  synthetic construct
  8th1-assembly1_B  TM=3.877E-01  e=1.461E+00  Homo sapiens